Protein AF-A0AAD2FHM4-F1 (afdb_monomer_lite)

Organism: NCBI:txid2856

Sequence (152 aa):
MTIQKNELQRLGRIRFALFLKILLKLIDSDRLVQDQAKLIVSACIRQHRNGSNKYKNIMDAIELNLRGLVQENTWRSARHYAKVFERKHRNRIQHHAADDCGDQDLLEIEILQPFETNRSNDFEDCYYNDASQIHIPPEPETIGSSPATPNL

Structure (mmCIF, N/CA/C/O backbone):
data_AF-A0AAD2FHM4-F1
#
_entry.id   AF-A0AAD2FHM4-F1
#
loop_
_atom_site.group_PDB
_atom_site.id
_atom_site.type_symbol
_atom_site.label_atom_id
_atom_site.label_alt_id
_atom_site.label_comp_id
_atom_site.label_asym_id
_atom_site.label_entity_id
_atom_site.label_seq_id
_atom_site.pdbx_PDB_ins_code
_atom_site.Cartn_x
_atom_site.Cartn_y
_atom_site.Cartn_z
_atom_site.occupancy
_atom_site.B_iso_or_equiv
_atom_site.auth_seq_id
_atom_site.auth_comp_id
_atom_site.auth_asym_id
_atom_site.auth_atom_id
_atom_site.pdbx_PDB_model_num
ATOM 1 N N . MET A 1 1 ? 17.384 24.067 9.381 1.00 60.72 1 MET A N 1
ATOM 2 C CA . MET A 1 1 ? 17.309 22.601 9.136 1.00 60.72 1 MET A CA 1
ATOM 3 C C . MET A 1 1 ? 15.866 22.058 9.036 1.00 60.72 1 MET A C 1
ATOM 5 O O . MET A 1 1 ? 15.627 20.886 9.298 1.00 60.72 1 MET A O 1
ATOM 9 N N . THR A 1 2 ? 14.874 22.860 8.636 1.00 71.12 2 THR A N 1
ATOM 10 C CA . THR A 1 2 ? 13.459 22.432 8.516 1.00 71.12 2 THR A CA 1
ATOM 11 C C . THR A 1 2 ? 13.101 21.898 7.127 1.00 71.12 2 THR A C 1
ATOM 13 O O . THR A 1 2 ? 12.253 21.018 7.019 1.00 71.12 2 THR A O 1
ATOM 16 N N . ILE A 1 3 ? 13.794 22.361 6.083 1.00 73.75 3 ILE A N 1
ATOM 17 C CA . ILE A 1 3 ? 13.517 22.015 4.679 1.00 73.75 3 ILE A CA 1
ATOM 18 C C . ILE A 1 3 ? 13.681 20.505 4.423 1.00 73.75 3 ILE A C 1
ATOM 20 O O . ILE A 1 3 ? 12.755 19.865 3.932 1.00 73.75 3 ILE A O 1
ATOM 24 N N . GLN A 1 4 ? 14.774 19.895 4.896 1.00 78.25 4 GLN A N 1
ATOM 25 C CA . GLN A 1 4 ? 15.032 18.459 4.695 1.00 78.25 4 GLN A CA 1
ATOM 26 C C . GLN A 1 4 ? 13.988 17.538 5.352 1.00 78.25 4 GLN A C 1
ATOM 28 O O . GLN A 1 4 ? 13.700 16.454 4.843 1.00 78.25 4 GLN A O 1
ATOM 33 N N . LYS A 1 5 ? 13.382 17.951 6.478 1.00 81.81 5 LYS A N 1
ATOM 34 C CA . LYS A 1 5 ? 12.359 17.137 7.160 1.00 81.81 5 LYS A CA 1
ATOM 35 C C . LYS A 1 5 ? 11.083 17.020 6.325 1.00 81.81 5 LYS A C 1
ATOM 37 O O . LYS A 1 5 ? 10.471 15.953 6.307 1.00 81.81 5 LYS A O 1
ATOM 42 N N . ASN A 1 6 ? 10.702 18.084 5.622 1.00 84.00 6 ASN A N 1
ATOM 43 C CA . ASN A 1 6 ? 9.490 18.104 4.804 1.00 84.00 6 ASN A CA 1
ATOM 44 C C . ASN A 1 6 ? 9.640 17.235 3.548 1.00 84.00 6 ASN A C 1
ATOM 46 O O . ASN A 1 6 ? 8.714 16.509 3.189 1.00 84.00 6 ASN A O 1
ATOM 50 N N . GLU A 1 7 ? 10.818 17.245 2.922 1.00 85.56 7 GLU A N 1
ATOM 51 C CA . GLU A 1 7 ? 11.105 16.419 1.743 1.00 85.56 7 GLU A CA 1
ATOM 52 C C . GLU A 1 7 ? 11.086 14.926 2.073 1.00 85.56 7 GLU A C 1
ATOM 54 O O . GLU A 1 7 ? 10.436 14.146 1.377 1.00 85.56 7 GLU A O 1
ATOM 59 N N . LEU A 1 8 ? 11.711 14.529 3.186 1.00 86.88 8 LEU A N 1
ATOM 60 C CA . LEU A 1 8 ? 11.685 13.143 3.659 1.00 86.88 8 LEU A CA 1
ATOM 61 C C . LEU A 1 8 ? 10.257 12.664 3.942 1.00 86.88 8 LEU A C 1
ATOM 63 O O . LEU A 1 8 ? 9.895 11.546 3.572 1.00 86.88 8 LEU A O 1
ATOM 67 N N . GLN A 1 9 ? 9.422 13.513 4.549 1.00 86.94 9 GLN A N 1
ATOM 68 C CA . GLN A 1 9 ? 8.012 13.191 4.770 1.00 86.94 9 GLN A CA 1
ATOM 69 C C . GLN A 1 9 ? 7.239 13.054 3.457 1.00 86.94 9 GLN A C 1
ATOM 71 O O . GLN A 1 9 ? 6.457 12.114 3.311 1.00 86.94 9 GLN A O 1
ATOM 76 N N . ARG A 1 10 ? 7.454 13.960 2.496 1.00 87.06 10 ARG A N 1
ATOM 77 C CA . ARG A 1 10 ? 6.815 13.898 1.175 1.00 87.06 10 ARG A CA 1
ATOM 78 C C . ARG A 1 10 ? 7.195 12.609 0.445 1.00 87.06 10 ARG A C 1
ATOM 80 O O . ARG A 1 10 ? 6.307 11.903 -0.024 1.00 87.06 10 ARG A O 1
ATOM 87 N N . LEU A 1 11 ? 8.482 12.262 0.420 1.00 88.69 11 LEU A N 1
ATOM 88 C CA . LEU A 1 11 ? 8.975 11.014 -0.168 1.00 88.69 11 LEU A CA 1
ATOM 89 C C . LEU A 1 11 ? 8.376 9.786 0.524 1.00 88.69 11 LEU A C 1
ATOM 91 O O . LEU A 1 11 ? 7.955 8.854 -0.156 1.00 88.69 11 LEU A O 1
ATOM 95 N N . GLY A 1 12 ? 8.278 9.796 1.856 1.00 90.38 12 GLY A N 1
ATOM 96 C CA . GLY A 1 12 ? 7.630 8.725 2.615 1.00 90.38 12 GLY A CA 1
ATOM 97 C C . GLY A 1 12 ? 6.175 8.502 2.194 1.00 90.38 12 GLY A C 1
ATOM 98 O O . GLY A 1 12 ? 5.783 7.367 1.936 1.00 90.38 12 GLY A O 1
ATOM 99 N N . ARG A 1 13 ? 5.399 9.582 2.035 1.00 90.69 13 ARG A N 1
ATOM 100 C CA . ARG A 1 13 ? 3.999 9.507 1.577 1.00 90.69 13 ARG A CA 1
ATOM 101 C C . ARG A 1 13 ? 3.883 8.956 0.156 1.00 90.69 13 ARG A C 1
ATOM 103 O O . ARG A 1 13 ? 3.022 8.119 -0.088 1.00 90.69 13 ARG A O 1
ATOM 110 N N . ILE A 1 14 ? 4.758 9.386 -0.758 1.00 89.94 14 ILE A N 1
ATOM 111 C CA . ILE A 1 14 ? 4.774 8.897 -2.148 1.00 89.94 14 ILE A CA 1
ATOM 112 C C . ILE A 1 14 ? 5.061 7.392 -2.183 1.00 89.94 14 ILE A C 1
ATOM 114 O O . ILE A 1 14 ? 4.323 6.638 -2.814 1.00 89.94 14 ILE A O 1
ATOM 118 N N . ARG A 1 15 ? 6.093 6.938 -1.460 1.00 91.94 15 ARG A N 1
ATOM 119 C CA . ARG A 1 15 ? 6.446 5.511 -1.367 1.00 91.94 15 ARG A CA 1
ATOM 120 C C . ARG A 1 15 ? 5.315 4.679 -0.779 1.00 91.94 15 ARG A C 1
ATOM 122 O O . ARG A 1 15 ? 4.999 3.607 -1.287 1.00 91.94 15 ARG A O 1
ATOM 129 N N . PHE A 1 16 ? 4.674 5.192 0.266 1.00 94.69 16 PHE A N 1
ATOM 130 C CA . PHE A 1 16 ? 3.553 4.513 0.896 1.00 94.69 16 PHE A CA 1
ATOM 131 C C . PHE A 1 16 ? 2.341 4.394 -0.033 1.00 94.69 16 PHE A C 1
ATOM 133 O O . PHE A 1 16 ? 1.723 3.336 -0.122 1.00 94.69 16 PHE A O 1
ATOM 140 N N . ALA A 1 17 ? 2.018 5.453 -0.772 1.00 92.38 17 ALA A N 1
ATOM 141 C CA . ALA A 1 17 ? 0.910 5.427 -1.715 1.00 92.38 17 ALA A CA 1
ATOM 142 C C . ALA A 1 17 ? 1.182 4.490 -2.909 1.00 92.38 17 ALA A C 1
ATOM 144 O O . ALA A 1 17 ? 0.287 3.756 -3.328 1.00 92.38 17 ALA A O 1
ATOM 145 N N . LEU A 1 18 ? 2.430 4.425 -3.390 1.00 93.06 18 LEU A N 1
ATOM 146 C CA . LEU A 1 18 ? 2.861 3.417 -4.363 1.00 93.06 18 LEU A CA 1
ATOM 147 C C . LEU A 1 18 ? 2.676 1.991 -3.819 1.00 93.06 18 LEU A C 1
ATOM 149 O O . LEU A 1 18 ? 2.120 1.137 -4.509 1.00 93.06 18 LEU A O 1
ATOM 153 N N . PHE A 1 19 ? 3.097 1.743 -2.577 1.00 96.31 19 PHE A N 1
ATOM 154 C CA . PHE A 1 19 ? 2.883 0.460 -1.907 1.00 96.31 19 PHE A CA 1
ATOM 155 C C . PHE A 1 19 ? 1.394 0.087 -1.844 1.00 96.31 19 PHE A C 1
ATOM 157 O O . PHE A 1 19 ? 1.040 -1.032 -2.211 1.00 96.31 19 PHE A O 1
ATOM 164 N N . LEU A 1 20 ? 0.515 1.019 -1.455 1.00 96.44 20 LEU A N 1
ATOM 165 C CA . LEU A 1 20 ? -0.931 0.781 -1.431 1.00 96.44 20 LEU A CA 1
ATOM 166 C C . LEU A 1 20 ? -1.489 0.451 -2.818 1.00 96.44 20 LEU A C 1
ATOM 168 O O . LEU A 1 20 ? -2.276 -0.484 -2.942 1.00 96.44 20 LEU A O 1
ATOM 172 N N . LYS A 1 21 ? -1.066 1.170 -3.865 1.00 95.00 21 LYS A N 1
ATOM 173 C CA . LYS A 1 21 ? -1.498 0.905 -5.246 1.00 95.00 21 LYS A CA 1
ATOM 174 C C . LYS A 1 21 ? -1.136 -0.519 -5.680 1.00 95.00 21 LYS A C 1
ATOM 176 O O . LYS A 1 21 ? -1.978 -1.230 -6.218 1.00 95.00 21 LYS A O 1
ATOM 181 N N . ILE A 1 22 ? 0.093 -0.949 -5.393 1.00 95.69 22 ILE A N 1
ATOM 182 C CA . ILE A 1 22 ? 0.567 -2.307 -5.689 1.00 95.69 22 ILE A CA 1
ATOM 183 C C . ILE A 1 22 ? -0.211 -3.348 -4.879 1.00 95.69 22 ILE A C 1
ATOM 185 O O . ILE A 1 22 ? -0.635 -4.359 -5.433 1.00 95.69 22 ILE A O 1
ATOM 189 N N . LEU A 1 23 ? -0.422 -3.107 -3.582 1.00 96.88 23 LEU A N 1
ATOM 190 C CA . LEU A 1 23 ? -1.165 -4.021 -2.717 1.00 96.88 23 LEU A CA 1
ATOM 191 C C . LEU A 1 23 ? -2.600 -4.225 -3.217 1.00 96.88 23 LEU A C 1
ATOM 193 O O . LEU A 1 23 ? -3.045 -5.362 -3.328 1.00 96.88 23 LEU A O 1
ATOM 197 N N . LEU A 1 24 ? -3.299 -3.139 -3.560 1.00 95.75 24 LEU A N 1
ATOM 198 C CA . LEU A 1 24 ? -4.666 -3.190 -4.088 1.00 95.75 24 LEU A CA 1
ATOM 199 C C . LEU A 1 24 ? -4.746 -3.896 -5.446 1.00 95.75 24 LEU A C 1
ATOM 201 O O . LEU A 1 24 ? -5.756 -4.535 -5.736 1.00 95.75 24 LEU A O 1
ATOM 205 N N . LYS A 1 25 ? -3.684 -3.807 -6.257 1.00 95.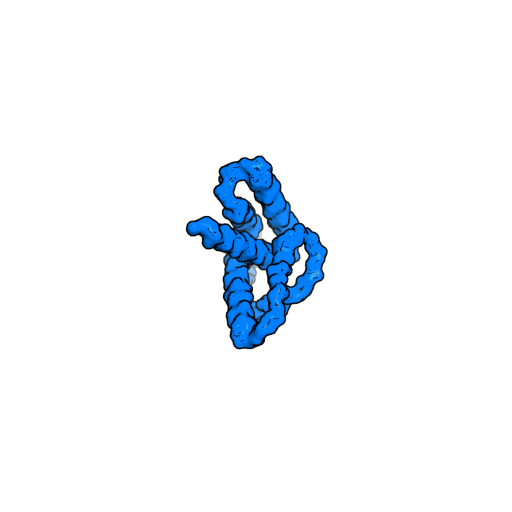25 25 LYS A N 1
ATOM 206 C CA . LYS A 1 25 ? -3.580 -4.541 -7.522 1.00 95.25 25 LYS A CA 1
ATOM 207 C C . LYS A 1 25 ? -3.340 -6.038 -7.309 1.00 95.25 25 LYS A C 1
ATOM 209 O O . LYS A 1 25 ? -3.861 -6.849 -8.060 1.00 95.25 25 LYS A O 1
ATOM 214 N N . LEU A 1 26 ? -2.588 -6.410 -6.275 1.00 95.12 26 LEU A N 1
ATOM 215 C CA . LEU A 1 26 ? -2.334 -7.810 -5.922 1.00 95.12 26 LEU A CA 1
ATOM 216 C C . LEU A 1 26 ? -3.576 -8.546 -5.405 1.00 95.12 26 LEU A C 1
ATOM 218 O O . LEU A 1 26 ? -3.691 -9.751 -5.598 1.00 95.12 26 LEU A O 1
ATOM 222 N N . ILE A 1 27 ? -4.493 -7.831 -4.754 1.00 96.31 27 ILE A N 1
ATOM 223 C CA . ILE A 1 27 ? -5.769 -8.378 -4.263 1.00 96.31 27 ILE A CA 1
ATOM 224 C C . ILE A 1 27 ? -6.933 -8.143 -5.239 1.00 96.31 27 ILE A C 1
ATOM 226 O O . ILE A 1 27 ? -8.083 -8.338 -4.870 1.00 96.31 27 ILE A O 1
ATOM 230 N N . ASP A 1 28 ? -6.658 -7.717 -6.475 1.00 94.88 28 ASP A N 1
ATOM 231 C CA . ASP A 1 28 ? -7.677 -7.392 -7.491 1.00 94.88 28 ASP A CA 1
ATOM 232 C C . ASP A 1 28 ? -8.518 -8.615 -7.908 1.00 94.88 28 ASP A C 1
ATOM 234 O O . ASP A 1 28 ? -9.627 -8.475 -8.420 1.00 94.88 28 ASP A O 1
ATOM 238 N N . SER A 1 29 ? -8.014 -9.825 -7.647 1.00 94.56 29 SER A N 1
ATOM 239 C CA . SER A 1 29 ? -8.747 -11.078 -7.846 1.00 94.56 29 SER A CA 1
ATOM 240 C C . SER A 1 29 ? -9.899 -11.273 -6.854 1.00 94.56 29 SER A C 1
ATOM 242 O O . SER A 1 29 ? -10.892 -11.906 -7.206 1.00 94.56 29 SER A O 1
ATOM 244 N N . ASP A 1 30 ? -9.802 -10.714 -5.644 1.00 95.31 30 ASP A N 1
ATOM 245 C CA . ASP A 1 30 ? -10.833 -10.795 -4.610 1.00 95.31 30 ASP A CA 1
ATOM 246 C C . ASP A 1 30 ? -11.452 -9.413 -4.375 1.00 95.31 30 ASP A C 1
ATOM 248 O O . ASP A 1 30 ? -10.960 -8.585 -3.601 1.00 95.31 30 ASP A O 1
ATOM 252 N N . ARG A 1 31 ? -12.573 -9.166 -5.061 1.00 94.62 31 ARG A N 1
ATOM 253 C CA . ARG A 1 31 ? -13.284 -7.882 -4.997 1.00 94.62 31 ARG A CA 1
ATOM 254 C C . ARG A 1 31 ? -13.730 -7.523 -3.582 1.00 94.62 31 ARG A C 1
ATOM 256 O O . ARG A 1 31 ? -13.678 -6.350 -3.226 1.00 94.62 31 ARG A O 1
ATOM 263 N N . LEU A 1 32 ? -14.134 -8.506 -2.773 1.00 96.88 32 LEU A N 1
ATOM 264 C CA . LEU A 1 32 ? -14.597 -8.252 -1.408 1.00 96.88 32 LEU A CA 1
ATOM 265 C C . LEU A 1 32 ? -13.443 -7.755 -0.536 1.00 96.88 32 LEU A C 1
ATOM 267 O O . LEU A 1 32 ? -13.578 -6.741 0.152 1.00 96.88 32 LEU A O 1
ATOM 271 N N . VAL A 1 33 ? -12.287 -8.417 -0.620 1.00 96.56 33 VAL A N 1
ATOM 272 C CA . VAL A 1 33 ? -11.078 -8.000 0.103 1.00 96.56 33 VAL A CA 1
ATOM 273 C C . VAL A 1 33 ? -10.593 -6.638 -0.397 1.00 96.56 33 VAL A C 1
ATOM 275 O O . VAL A 1 33 ? -10.215 -5.786 0.410 1.00 96.56 33 VAL A O 1
ATOM 278 N N . GLN A 1 34 ? -10.650 -6.384 -1.707 1.00 96.38 34 GLN A N 1
ATOM 279 C CA . GLN A 1 34 ? -10.274 -5.093 -2.282 1.00 96.38 34 GLN A CA 1
ATOM 280 C C . GLN A 1 34 ? -11.170 -3.949 -1.782 1.00 96.38 34 GLN A C 1
ATOM 282 O O . GLN A 1 34 ? -10.662 -2.898 -1.379 1.00 96.38 34 GLN A O 1
ATOM 287 N N . ASP A 1 35 ? -12.489 -4.135 -1.774 1.00 96.38 35 ASP A N 1
ATOM 288 C CA . ASP A 1 35 ? -13.432 -3.116 -1.312 1.00 96.38 35 ASP A CA 1
ATOM 289 C C . ASP A 1 35 ? -13.315 -2.879 0.196 1.00 96.38 35 ASP A C 1
ATOM 291 O O . ASP A 1 35 ? -13.303 -1.728 0.646 1.00 96.38 35 ASP A O 1
ATOM 295 N N . GLN A 1 36 ? -13.106 -3.939 0.981 1.00 97.81 36 GLN A N 1
ATOM 296 C CA . GLN A 1 36 ? -12.836 -3.812 2.410 1.00 97.81 36 GLN A CA 1
ATOM 297 C C . GLN A 1 36 ? -11.517 -3.070 2.679 1.00 97.81 36 GLN A C 1
ATOM 299 O O . GLN A 1 36 ? -11.462 -2.210 3.562 1.00 97.81 36 GLN A O 1
ATOM 304 N N . ALA A 1 37 ? -10.469 -3.325 1.891 1.00 97.44 37 ALA A N 1
ATOM 305 C CA . ALA A 1 37 ? -9.201 -2.608 1.993 1.00 97.44 37 ALA A CA 1
ATOM 306 C C . ALA A 1 37 ? -9.371 -1.107 1.695 1.00 97.44 37 ALA A C 1
ATOM 308 O O . ALA A 1 37 ? -8.890 -0.267 2.461 1.00 97.44 37 ALA A O 1
ATOM 309 N N . LYS A 1 38 ? -10.109 -0.748 0.633 1.00 95.69 38 LYS A N 1
ATOM 310 C CA . LYS A 1 38 ? -10.445 0.655 0.315 1.00 95.69 38 LYS A CA 1
ATOM 311 C C . LYS A 1 38 ? -11.229 1.315 1.451 1.00 95.69 38 LYS A C 1
ATOM 313 O O . LYS A 1 38 ? -10.932 2.453 1.828 1.00 95.69 38 LYS A O 1
ATOM 318 N N . LEU A 1 39 ? -12.192 0.598 2.035 1.00 96.56 39 LEU A N 1
ATOM 319 C CA . LEU A 1 39 ? -12.983 1.087 3.161 1.00 96.56 39 LEU A CA 1
ATOM 320 C C . LEU A 1 39 ? -12.092 1.380 4.374 1.00 96.56 39 LEU A C 1
ATOM 322 O O . LEU A 1 39 ? -12.179 2.479 4.924 1.00 96.56 39 LEU A O 1
ATOM 326 N N . ILE A 1 40 ? -11.178 0.472 4.733 1.00 96.38 40 ILE A N 1
ATOM 327 C CA . ILE A 1 40 ? -10.191 0.677 5.807 1.00 96.38 40 ILE A CA 1
ATOM 328 C C . ILE A 1 40 ? -9.351 1.933 5.551 1.00 96.38 40 ILE A C 1
ATOM 330 O O . ILE A 1 40 ? -9.255 2.796 6.426 1.00 96.38 40 ILE A O 1
ATOM 334 N N . VAL A 1 41 ? -8.786 2.078 4.348 1.00 95.31 41 VAL A N 1
ATOM 335 C CA . VAL A 1 41 ? -7.970 3.248 3.982 1.00 95.31 41 VAL A CA 1
ATOM 336 C C . VAL A 1 41 ? -8.775 4.539 4.146 1.00 95.31 41 VAL A C 1
ATOM 338 O O . VAL A 1 41 ? -8.316 5.482 4.797 1.00 95.31 41 VAL A O 1
ATOM 341 N N . SER A 1 42 ? -10.004 4.575 3.622 1.00 94.75 42 SER A N 1
ATOM 342 C CA . SER A 1 42 ? -10.878 5.748 3.728 1.00 94.75 42 SER A CA 1
ATOM 343 C C . SER A 1 42 ? -11.244 6.077 5.182 1.00 94.75 42 SER A C 1
ATOM 345 O O . SER A 1 42 ? -11.244 7.249 5.571 1.00 94.75 42 SER A O 1
ATOM 347 N N . ALA A 1 43 ? -11.482 5.061 6.016 1.00 94.38 43 ALA A N 1
ATOM 348 C CA . ALA A 1 43 ? -11.792 5.224 7.430 1.00 94.38 43 ALA A CA 1
ATOM 349 C C . ALA A 1 43 ? -10.597 5.795 8.205 1.00 94.38 43 ALA A C 1
ATOM 351 O O . ALA A 1 43 ? -10.771 6.757 8.956 1.00 94.38 43 ALA A O 1
ATOM 352 N N . CYS A 1 44 ? -9.384 5.280 7.977 1.00 93.75 44 CYS A N 1
ATOM 353 C CA . CYS A 1 44 ? -8.160 5.817 8.575 1.00 93.75 44 CYS A CA 1
ATOM 354 C C . CYS A 1 44 ? -7.924 7.282 8.170 1.00 93.75 44 CYS A C 1
ATOM 356 O O . CYS A 1 44 ? -7.620 8.112 9.027 1.00 93.75 44 CYS A O 1
ATOM 358 N N . ILE A 1 45 ? -8.127 7.628 6.890 1.00 91.69 45 ILE A N 1
ATOM 359 C CA . ILE A 1 45 ? -8.018 9.013 6.401 1.00 91.69 45 ILE A CA 1
ATOM 360 C C . ILE A 1 45 ? -9.034 9.923 7.092 1.00 91.69 45 ILE A C 1
ATOM 362 O O . ILE A 1 45 ? -8.664 10.994 7.578 1.00 91.69 45 ILE A O 1
ATOM 366 N N . ARG A 1 46 ? -10.303 9.509 7.173 1.00 92.19 46 ARG A N 1
ATOM 367 C CA . ARG A 1 46 ? -11.356 10.286 7.845 1.00 92.19 46 ARG A CA 1
ATOM 368 C C . ARG A 1 46 ? -11.062 10.481 9.332 1.00 92.19 46 ARG A C 1
ATOM 370 O O . ARG A 1 46 ? -11.169 11.599 9.823 1.00 92.19 46 ARG A O 1
ATOM 377 N N . GLN A 1 47 ? -10.647 9.432 10.041 1.00 91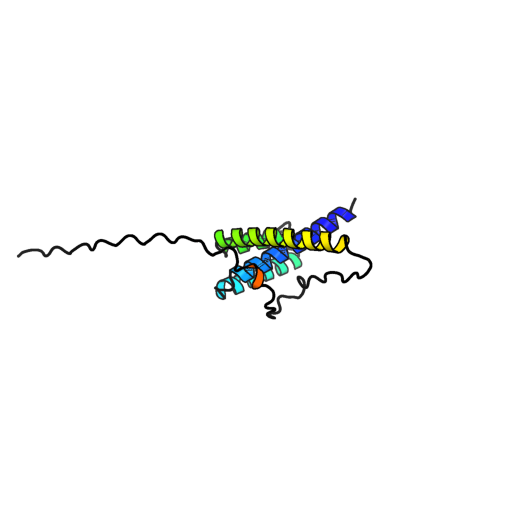.44 47 GLN A N 1
ATOM 378 C CA . GLN A 1 47 ? -10.307 9.523 11.466 1.00 91.44 47 GLN A CA 1
ATOM 379 C C . GLN A 1 47 ? -9.122 10.459 11.722 1.00 91.44 47 GLN A C 1
ATOM 381 O O . GLN A 1 47 ? -9.177 11.276 12.640 1.00 91.44 47 GLN A O 1
ATOM 386 N N . HIS A 1 48 ? -8.079 10.381 10.892 1.00 90.44 48 HIS A N 1
ATOM 387 C CA . HIS A 1 48 ? -6.923 11.269 10.999 1.00 90.44 48 HIS A CA 1
ATOM 388 C C . HIS A 1 48 ? -7.299 12.731 10.705 1.00 90.44 48 HIS A C 1
ATOM 390 O O . HIS A 1 48 ? -6.854 13.635 11.407 1.00 90.44 48 HIS A O 1
ATOM 396 N N . ARG A 1 49 ? -8.162 12.980 9.706 1.00 89.69 49 ARG A N 1
ATOM 397 C CA . ARG A 1 49 ? -8.684 14.328 9.401 1.00 89.69 49 ARG A CA 1
ATOM 398 C C . ARG A 1 49 ? -9.505 14.921 10.546 1.00 89.69 49 ARG A C 1
ATOM 400 O O . ARG A 1 49 ? -9.436 16.122 10.767 1.00 89.69 49 ARG A O 1
ATOM 407 N N . ASN A 1 50 ? -10.214 14.088 11.301 1.00 92.94 50 ASN A N 1
ATOM 408 C CA . ASN A 1 50 ? -11.000 14.515 12.461 1.00 92.94 50 ASN A CA 1
ATOM 409 C C . ASN A 1 50 ? -10.148 14.758 13.725 1.00 92.94 50 ASN A C 1
ATOM 411 O O . ASN A 1 50 ? -10.705 14.926 14.807 1.00 92.94 50 ASN A O 1
ATOM 415 N N . GLY A 1 51 ? -8.813 14.746 13.621 1.00 89.31 51 GLY A N 1
ATOM 416 C CA . GLY A 1 51 ? -7.916 15.012 14.749 1.00 89.31 51 GLY A CA 1
ATOM 417 C C . GLY A 1 51 ? -7.807 13.861 15.751 1.00 89.31 51 GLY A C 1
ATOM 418 O O . GLY A 1 51 ? -7.442 14.082 16.905 1.00 89.31 51 GLY A O 1
ATOM 419 N N . SER A 1 52 ? -8.130 12.625 15.352 1.00 83.50 52 SER A N 1
ATOM 420 C CA . SER A 1 52 ? -7.942 11.472 16.235 1.00 83.50 52 SER A CA 1
ATOM 421 C C . SER A 1 52 ? -6.451 11.208 16.474 1.00 83.50 52 SER A C 1
ATOM 423 O O . SER A 1 52 ? -5.739 10.771 15.574 1.00 83.50 52 SER A O 1
ATOM 425 N N . ASN A 1 53 ? -5.992 11.394 17.714 1.00 76.06 53 ASN A N 1
ATOM 426 C CA . ASN A 1 53 ? -4.606 11.140 18.132 1.00 76.06 53 ASN A CA 1
ATOM 427 C C . ASN A 1 53 ? -4.292 9.656 18.411 1.00 76.06 53 ASN A C 1
ATOM 429 O O . ASN A 1 53 ? -3.274 9.352 19.031 1.00 76.06 53 ASN A O 1
ATOM 433 N N . LYS A 1 54 ? -5.138 8.709 17.975 1.00 85.06 54 LYS A N 1
ATOM 434 C CA . LYS A 1 54 ? -4.877 7.273 18.197 1.00 85.06 54 LYS A CA 1
ATOM 435 C C . LYS A 1 54 ? -3.582 6.795 17.543 1.00 85.06 54 LYS A C 1
ATOM 437 O O . LYS A 1 54 ? -2.941 5.888 18.062 1.00 85.06 54 LYS A O 1
ATOM 442 N N . TYR A 1 55 ? -3.197 7.403 16.424 1.00 81.00 55 TYR A N 1
ATOM 443 C CA . TYR A 1 55 ? -1.991 7.047 15.691 1.00 81.00 55 TYR A CA 1
ATOM 444 C C . TYR A 1 55 ? -1.135 8.288 15.476 1.00 81.00 55 TYR A C 1
ATOM 446 O O . TYR A 1 55 ? -1.633 9.332 15.066 1.00 81.00 55 TYR A O 1
ATOM 454 N N . LYS A 1 56 ? 0.175 8.155 15.709 1.00 85.62 56 LYS A N 1
ATOM 455 C CA . LYS A 1 56 ? 1.150 9.225 15.452 1.00 85.62 56 LYS A CA 1
ATOM 456 C C . LYS A 1 56 ? 1.251 9.563 13.960 1.00 85.62 56 LYS A C 1
ATOM 458 O O . LYS A 1 56 ? 1.620 10.677 13.600 1.00 85.62 56 LYS A O 1
ATOM 463 N N . ASN A 1 57 ? 0.959 8.586 13.104 1.00 90.12 57 ASN A N 1
ATOM 464 C CA . ASN A 1 57 ? 1.063 8.679 11.658 1.00 90.12 57 ASN A CA 1
ATOM 465 C C . ASN A 1 57 ? -0.061 7.865 11.004 1.00 90.12 57 ASN A C 1
ATOM 467 O O . ASN A 1 57 ? -0.297 6.711 11.360 1.00 90.12 57 ASN A O 1
ATOM 471 N N . ILE A 1 58 ? -0.734 8.467 10.024 1.00 93.38 58 ILE A N 1
ATOM 472 C CA . ILE A 1 58 ? -1.782 7.820 9.231 1.00 93.38 58 ILE A CA 1
ATOM 473 C C . ILE A 1 58 ? -1.294 6.553 8.513 1.00 93.38 58 ILE A C 1
ATOM 475 O O . ILE A 1 58 ? -2.055 5.599 8.379 1.00 93.38 58 ILE A O 1
ATOM 479 N N . MET A 1 59 ? -0.033 6.528 8.072 1.00 95.00 59 MET A N 1
ATOM 480 C CA . MET A 1 59 ? 0.534 5.385 7.350 1.00 95.00 59 MET A CA 1
ATOM 481 C C . MET A 1 59 ? 0.573 4.146 8.247 1.00 95.00 59 MET A C 1
ATOM 483 O O . MET A 1 59 ? 0.096 3.091 7.844 1.00 95.00 59 MET A O 1
ATOM 487 N N . ASP A 1 60 ? 1.017 4.305 9.496 1.00 93.81 60 ASP A N 1
ATOM 488 C CA . ASP A 1 60 ? 1.080 3.218 10.480 1.00 93.81 60 ASP A CA 1
ATOM 489 C C . ASP A 1 60 ? -0.322 2.679 10.806 1.00 93.81 60 ASP A C 1
ATOM 491 O O . ASP A 1 60 ? -0.517 1.471 10.942 1.00 93.81 60 ASP A O 1
ATOM 495 N N . ALA A 1 61 ? -1.318 3.570 10.885 1.00 94.25 61 ALA A N 1
ATOM 496 C CA . ALA A 1 61 ? -2.713 3.190 11.095 1.00 94.25 61 ALA A CA 1
ATOM 497 C C . ALA A 1 61 ? -3.232 2.314 9.948 1.00 94.25 61 ALA A C 1
ATOM 499 O O . ALA A 1 61 ? -3.838 1.269 10.184 1.00 94.25 61 ALA A O 1
ATOM 500 N N . ILE A 1 62 ? -2.978 2.733 8.707 1.00 95.88 62 ILE A N 1
ATOM 501 C CA . ILE A 1 62 ? -3.385 1.989 7.516 1.00 95.88 62 ILE A CA 1
ATOM 502 C C . ILE A 1 62 ? -2.653 0.644 7.461 1.00 95.88 62 ILE A C 1
ATOM 504 O O . ILE A 1 62 ? -3.301 -0.372 7.221 1.00 95.88 62 ILE A O 1
ATOM 508 N N . GLU A 1 63 ? -1.341 0.607 7.726 1.00 95.69 63 GLU A N 1
ATOM 509 C CA . GLU A 1 63 ? -0.578 -0.646 7.717 1.00 95.69 63 GLU A CA 1
ATOM 510 C C . GLU A 1 63 ? -1.117 -1.659 8.721 1.00 95.69 63 GLU A C 1
ATOM 512 O O . GLU A 1 63 ? -1.345 -2.813 8.363 1.00 95.69 63 GLU A O 1
ATOM 517 N N . LEU A 1 64 ? -1.354 -1.225 9.961 1.00 95.12 64 LEU A N 1
ATOM 518 C CA . LEU A 1 64 ? -1.834 -2.102 11.022 1.00 95.12 64 LEU A CA 1
ATOM 519 C C . LEU A 1 64 ? -3.184 -2.737 10.668 1.00 95.12 64 LEU A C 1
ATOM 521 O O . LEU A 1 64 ? -3.363 -3.939 10.847 1.00 95.12 64 LEU A O 1
ATOM 525 N N . ASN A 1 65 ? -4.121 -1.938 10.148 1.00 95.75 65 ASN A N 1
ATOM 526 C CA . ASN A 1 65 ? -5.461 -2.421 9.819 1.00 95.75 65 ASN A CA 1
ATOM 527 C C . ASN A 1 65 ? -5.469 -3.280 8.546 1.00 95.75 65 ASN A C 1
ATOM 529 O O . ASN A 1 65 ? -6.136 -4.311 8.511 1.00 95.75 65 ASN A O 1
ATOM 533 N N . LEU A 1 66 ? -4.710 -2.902 7.512 1.00 96.44 66 LEU A N 1
ATOM 534 C CA . LEU A 1 66 ? -4.653 -3.681 6.273 1.00 96.44 66 LEU A CA 1
ATOM 535 C C . LEU A 1 66 ? -3.936 -5.015 6.452 1.00 96.44 66 LEU A C 1
ATOM 537 O O . LEU A 1 66 ? -4.356 -6.000 5.853 1.00 96.44 66 LEU A O 1
ATOM 541 N N . ARG A 1 67 ? -2.893 -5.084 7.285 1.00 95.88 67 ARG A N 1
ATOM 542 C CA . ARG A 1 67 ? -2.148 -6.329 7.511 1.00 95.88 67 ARG A CA 1
ATOM 543 C C . ARG A 1 67 ? -2.994 -7.428 8.157 1.00 95.88 67 ARG A C 1
ATOM 545 O O . ARG A 1 67 ? -2.701 -8.597 7.956 1.00 95.88 67 ARG A O 1
ATOM 552 N N . GLY A 1 68 ? -4.034 -7.065 8.912 1.00 94.62 68 GLY A N 1
ATOM 553 C CA . GLY A 1 68 ? -5.003 -8.032 9.438 1.00 94.62 68 GLY A CA 1
ATOM 554 C C . GLY A 1 68 ? -6.001 -8.537 8.391 1.00 94.62 68 GLY A C 1
ATOM 555 O O . GLY A 1 68 ? -6.584 -9.600 8.577 1.00 94.62 68 GLY A O 1
ATOM 556 N N . LEU A 1 69 ? -6.199 -7.787 7.304 1.00 97.00 69 LEU A N 1
ATOM 557 C CA . LEU A 1 69 ? -7.127 -8.128 6.229 1.00 97.00 69 LEU A CA 1
ATOM 558 C C . LEU A 1 69 ? -6.460 -8.965 5.132 1.00 97.00 69 LEU A C 1
ATOM 560 O O . LEU A 1 69 ? -7.055 -9.912 4.626 1.00 97.00 69 LEU A O 1
ATOM 564 N N . VAL A 1 70 ? -5.239 -8.602 4.735 1.00 96.38 70 VAL A N 1
ATOM 565 C CA . VAL A 1 70 ? -4.524 -9.300 3.662 1.00 96.38 70 VAL A CA 1
ATOM 566 C C . VAL A 1 70 ? -3.617 -10.392 4.215 1.00 96.38 70 VAL A C 1
ATOM 568 O O . VAL A 1 70 ? -3.048 -10.269 5.297 1.00 96.38 70 VAL A O 1
ATOM 571 N N . GLN A 1 71 ? -3.416 -11.453 3.437 1.00 94.56 71 GLN A N 1
ATOM 572 C CA . GLN A 1 71 ? -2.461 -12.496 3.798 1.00 94.56 71 GLN A CA 1
ATOM 573 C C . GLN A 1 71 ? -1.029 -11.934 3.859 1.00 94.56 71 GLN A C 1
ATOM 575 O O . GLN A 1 71 ? -0.625 -11.108 3.034 1.00 94.56 71 GLN A O 1
ATOM 580 N N . GLU A 1 72 ? -0.226 -12.431 4.805 1.00 95.75 72 GLU A N 1
ATOM 581 C CA . GLU A 1 72 ? 1.164 -11.990 5.011 1.00 95.75 72 GLU A CA 1
ATOM 582 C C . GLU A 1 72 ? 2.028 -12.170 3.747 1.00 95.75 72 GLU A C 1
ATOM 584 O O . GLU A 1 72 ? 2.900 -11.344 3.472 1.00 95.75 72 GLU A O 1
ATOM 589 N N . ASN A 1 73 ? 1.760 -13.199 2.937 1.00 96.44 73 ASN A N 1
ATOM 590 C CA . ASN A 1 73 ? 2.456 -13.418 1.666 1.00 96.44 73 ASN A CA 1
ATOM 591 C C . ASN A 1 73 ? 2.186 -12.280 0.674 1.00 96.44 73 ASN A C 1
ATOM 593 O O . ASN A 1 73 ? 3.128 -11.686 0.152 1.00 96.44 73 ASN A O 1
ATOM 597 N N . THR A 1 74 ? 0.920 -11.905 0.483 1.00 96.19 74 THR A N 1
ATOM 598 C CA . THR A 1 74 ? 0.520 -10.781 -0.377 1.00 96.19 74 THR A CA 1
ATOM 599 C C . THR A 1 74 ? 1.135 -9.468 0.100 1.00 96.19 74 THR A C 1
ATOM 601 O O . THR A 1 74 ? 1.639 -8.682 -0.704 1.00 96.19 74 THR A O 1
ATOM 604 N N . TRP A 1 75 ? 1.170 -9.253 1.418 1.00 97.25 75 TRP A N 1
ATOM 605 C CA . TRP A 1 75 ? 1.811 -8.087 2.024 1.00 97.25 75 TRP A CA 1
ATOM 606 C C . TRP A 1 75 ? 3.312 -8.009 1.704 1.00 97.25 75 TRP A C 1
ATOM 608 O O . TRP A 1 75 ? 3.822 -6.959 1.294 1.00 97.25 75 TRP A O 1
ATOM 618 N N . ARG A 1 76 ? 4.035 -9.126 1.864 1.00 97.06 76 ARG A N 1
ATOM 619 C CA . ARG A 1 76 ? 5.469 -9.219 1.546 1.00 97.06 76 ARG A CA 1
ATOM 620 C C . ARG A 1 76 ? 5.736 -8.987 0.065 1.00 97.06 76 ARG A C 1
ATOM 622 O O . ARG A 1 76 ? 6.639 -8.211 -0.253 1.00 97.06 76 ARG A O 1
ATOM 629 N N . SER A 1 77 ? 4.932 -9.581 -0.814 1.00 96.38 77 SER A N 1
ATOM 630 C CA . SER A 1 77 ? 5.014 -9.368 -2.261 1.00 96.38 77 SER A CA 1
ATOM 631 C C . SER A 1 77 ? 4.820 -7.894 -2.610 1.00 96.38 77 SER A C 1
ATOM 633 O O . SER A 1 77 ? 5.673 -7.307 -3.273 1.00 96.38 77 SER A O 1
ATOM 635 N N . ALA A 1 78 ? 3.786 -7.237 -2.075 1.00 96.81 78 ALA A N 1
ATOM 636 C CA . ALA A 1 78 ? 3.548 -5.811 -2.305 1.00 96.81 78 ALA A CA 1
ATOM 637 C C . ALA A 1 78 ? 4.746 -4.939 -1.884 1.00 96.81 78 ALA A C 1
ATOM 639 O O . ALA A 1 78 ? 5.174 -4.060 -2.636 1.00 96.81 78 ALA A O 1
ATOM 640 N N . ARG A 1 79 ? 5.351 -5.211 -0.716 1.00 96.19 79 ARG A N 1
ATOM 641 C CA . ARG A 1 79 ? 6.571 -4.512 -0.267 1.00 96.19 79 ARG A CA 1
ATOM 642 C C . ARG A 1 79 ? 7.772 -4.784 -1.170 1.00 96.19 79 ARG A C 1
ATOM 644 O O . ARG A 1 79 ? 8.578 -3.879 -1.388 1.00 96.19 79 ARG A O 1
ATOM 651 N N . HIS A 1 80 ? 7.920 -6.011 -1.661 1.00 96.50 80 HIS A N 1
ATOM 652 C CA . HIS A 1 80 ? 8.985 -6.365 -2.591 1.00 96.50 80 HIS A CA 1
ATOM 653 C C . HIS A 1 80 ? 8.846 -5.579 -3.901 1.00 96.50 80 HIS A C 1
ATOM 655 O O . HIS A 1 80 ? 9.770 -4.858 -4.281 1.00 96.50 80 HIS A O 1
ATOM 661 N N . TYR A 1 81 ? 7.670 -5.616 -4.529 1.00 94.38 81 TYR A N 1
ATOM 662 C CA . TYR A 1 81 ? 7.408 -4.894 -5.774 1.00 94.38 81 TYR A CA 1
ATOM 663 C C . TYR A 1 81 ? 7.547 -3.378 -5.621 1.00 94.38 81 TYR A C 1
ATOM 665 O O . TYR A 1 81 ? 8.133 -2.739 -6.492 1.00 94.38 81 TYR A O 1
ATOM 673 N N . ALA A 1 82 ? 7.104 -2.797 -4.500 1.00 94.06 82 ALA A N 1
ATOM 674 C CA . ALA A 1 82 ? 7.302 -1.373 -4.230 1.00 94.06 82 ALA A CA 1
ATOM 675 C C . ALA A 1 82 ? 8.794 -0.995 -4.241 1.00 94.06 82 ALA A C 1
ATOM 677 O O . ALA A 1 82 ? 9.184 -0.036 -4.904 1.00 94.06 82 ALA A O 1
ATOM 678 N N . LYS A 1 83 ? 9.656 -1.798 -3.599 1.00 92.94 83 LYS A N 1
ATOM 679 C CA . LYS A 1 83 ? 11.114 -1.580 -3.607 1.00 92.94 83 LYS A CA 1
ATOM 680 C C . LYS A 1 83 ? 11.725 -1.712 -5.002 1.00 92.94 83 LYS A C 1
ATOM 682 O O . LYS A 1 83 ? 12.612 -0.933 -5.356 1.00 92.94 83 LYS A O 1
ATOM 687 N N . VAL A 1 84 ? 11.284 -2.698 -5.784 1.00 92.38 84 VAL A N 1
ATOM 688 C CA . VAL A 1 84 ? 11.750 -2.890 -7.168 1.00 92.38 84 VAL A CA 1
ATOM 689 C C . VAL A 1 84 ? 11.362 -1.686 -8.028 1.00 92.38 84 VAL A C 1
ATOM 691 O O . VAL A 1 84 ? 12.206 -1.140 -8.741 1.00 92.38 84 VAL A O 1
ATOM 694 N N . PHE A 1 85 ? 10.120 -1.216 -7.904 1.00 89.56 85 PHE A N 1
ATOM 695 C CA . PHE A 1 85 ? 9.619 -0.061 -8.641 1.00 89.56 85 PHE A CA 1
ATOM 696 C C . PHE A 1 85 ? 10.357 1.228 -8.256 1.00 89.56 85 PHE A C 1
ATOM 698 O O . PHE A 1 85 ? 10.787 1.976 -9.133 1.00 89.56 85 PHE A O 1
ATOM 705 N N . GLU A 1 86 ? 10.603 1.455 -6.962 1.00 88.50 86 GLU A N 1
ATOM 706 C CA . GLU A 1 86 ? 11.414 2.580 -6.481 1.00 88.50 86 GLU A CA 1
ATOM 707 C C . GLU A 1 86 ? 12.828 2.581 -7.075 1.00 88.50 86 GLU A C 1
ATOM 709 O O . GLU A 1 86 ? 13.339 3.634 -7.465 1.00 88.50 86 GLU A O 1
ATOM 714 N N . ARG A 1 87 ? 13.470 1.407 -7.160 1.00 88.38 87 ARG A N 1
ATOM 715 C CA . ARG A 1 87 ? 14.807 1.268 -7.754 1.00 88.38 87 ARG A CA 1
ATOM 716 C C . ARG A 1 87 ? 14.780 1.587 -9.248 1.00 88.38 87 ARG A C 1
ATOM 718 O O . ARG A 1 87 ? 15.600 2.375 -9.710 1.00 88.38 87 ARG A O 1
ATOM 725 N N . LYS A 1 88 ? 13.818 1.026 -9.987 1.00 84.31 88 LYS A N 1
ATOM 726 C CA . LYS A 1 88 ? 13.653 1.274 -11.429 1.00 84.31 88 LYS A CA 1
ATOM 727 C C . LYS A 1 88 ? 13.405 2.757 -11.715 1.00 84.31 88 LYS A C 1
ATOM 729 O O . LYS A 1 88 ? 14.017 3.312 -12.623 1.00 84.31 88 LYS A O 1
ATOM 734 N N . HIS A 1 89 ? 12.556 3.408 -10.921 1.00 81.25 89 HIS A N 1
ATOM 735 C CA . HIS A 1 89 ? 12.241 4.825 -11.088 1.00 81.25 89 HIS A CA 1
ATOM 736 C C . HIS A 1 89 ? 13.443 5.728 -10.777 1.00 81.25 89 HIS A C 1
ATOM 738 O O . HIS A 1 89 ? 13.731 6.648 -11.538 1.00 81.25 89 HIS A O 1
ATOM 744 N N . ARG A 1 90 ? 14.212 5.418 -9.722 1.00 83.38 90 ARG A N 1
ATOM 745 C CA . ARG A 1 90 ? 15.458 6.135 -9.407 1.00 83.38 90 ARG A CA 1
ATOM 746 C C . ARG A 1 90 ? 16.459 6.077 -10.560 1.00 83.38 90 ARG A C 1
ATOM 748 O O . ARG A 1 90 ? 17.030 7.105 -10.904 1.00 83.38 90 ARG A O 1
ATOM 755 N N . ASN A 1 91 ? 16.640 4.902 -11.159 1.00 77.44 91 ASN A N 1
ATOM 756 C CA . ASN A 1 91 ? 17.580 4.733 -12.265 1.00 77.44 91 ASN A CA 1
ATOM 757 C C . ASN A 1 91 ? 17.154 5.559 -13.490 1.00 77.44 91 ASN A C 1
ATOM 759 O O . ASN A 1 91 ? 17.995 6.202 -14.103 1.00 77.44 91 ASN A O 1
ATOM 763 N N . ARG A 1 92 ? 15.852 5.620 -13.812 1.00 76.38 92 ARG A N 1
ATOM 764 C CA . ARG A 1 92 ? 15.348 6.450 -14.925 1.00 76.38 92 ARG A CA 1
ATOM 765 C C . ARG A 1 92 ? 15.646 7.935 -14.733 1.00 76.38 92 ARG A C 1
ATOM 767 O O . ARG A 1 92 ? 16.115 8.575 -15.664 1.00 76.38 92 ARG A O 1
ATOM 774 N N . ILE A 1 93 ? 15.435 8.459 -13.525 1.00 73.25 93 ILE A N 1
ATOM 775 C CA . ILE A 1 93 ? 15.747 9.862 -13.207 1.00 73.25 93 ILE A CA 1
ATOM 776 C C . ILE A 1 93 ? 17.250 10.137 -13.373 1.00 73.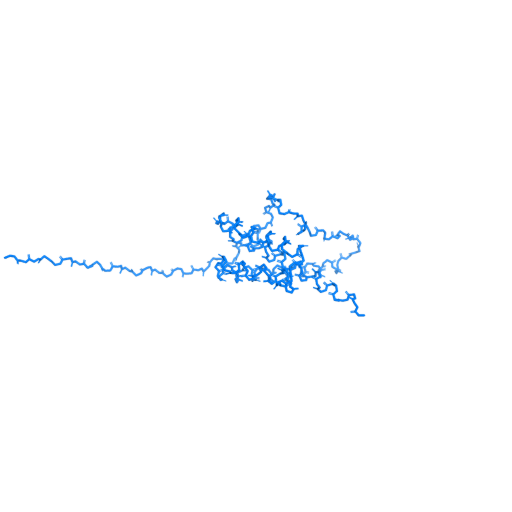25 93 ILE A C 1
ATOM 778 O O . ILE A 1 93 ? 17.630 11.183 -13.883 1.00 73.25 93 ILE A O 1
ATOM 782 N N . GLN A 1 94 ? 18.108 9.194 -12.972 1.00 74.38 94 GLN A N 1
ATOM 783 C CA . GLN A 1 94 ? 19.560 9.341 -13.106 1.00 74.38 94 GLN A CA 1
ATOM 784 C C . GLN A 1 94 ? 20.036 9.301 -14.563 1.00 74.38 94 GLN A C 1
ATOM 786 O O . GLN A 1 94 ? 20.952 10.041 -14.903 1.00 74.38 94 GLN A O 1
ATOM 791 N N . HIS A 1 95 ? 19.416 8.480 -15.416 1.00 68.00 95 HIS A N 1
ATOM 792 C CA . HIS A 1 95 ? 19.761 8.417 -16.838 1.00 68.00 95 HIS A CA 1
ATOM 793 C C . HIS A 1 95 ? 19.277 9.651 -17.616 1.00 68.00 95 HIS A C 1
ATOM 795 O O . HIS A 1 95 ? 20.039 10.183 -18.411 1.00 68.00 95 HIS A O 1
ATOM 801 N N . HIS A 1 96 ? 18.079 10.179 -17.333 1.00 59.09 96 HIS A N 1
ATOM 802 C CA . HIS A 1 96 ? 17.604 11.421 -17.966 1.00 59.09 96 HIS A CA 1
ATOM 803 C C . HIS A 1 96 ? 18.397 12.668 -17.553 1.00 59.09 96 HIS A C 1
ATOM 805 O O . HIS A 1 96 ? 18.456 13.625 -18.309 1.00 59.09 96 HIS A O 1
ATOM 811 N N . ALA A 1 97 ? 19.036 12.669 -16.380 1.00 60.25 97 ALA A N 1
ATOM 812 C CA . ALA A 1 97 ? 19.890 13.779 -15.960 1.00 60.25 97 ALA A CA 1
ATOM 813 C C . ALA A 1 97 ? 21.242 13.840 -16.704 1.00 60.25 97 ALA A C 1
ATOM 815 O O . ALA A 1 97 ? 21.961 14.826 -16.548 1.00 60.25 97 ALA A O 1
ATOM 816 N N . ALA A 1 98 ? 21.613 12.796 -17.457 1.00 62.91 98 ALA A N 1
ATOM 817 C CA . ALA A 1 98 ? 22.890 12.718 -18.169 1.00 62.91 98 ALA A CA 1
ATOM 818 C C . ALA A 1 98 ? 22.807 13.156 -19.647 1.00 62.91 98 ALA A C 1
ATOM 820 O O . ALA A 1 98 ? 23.829 13.569 -20.190 1.00 62.91 98 ALA A O 1
ATOM 821 N N . ASP A 1 99 ? 21.617 13.125 -20.261 1.00 59.19 99 ASP A N 1
ATOM 822 C CA . ASP A 1 99 ? 21.400 13.369 -21.697 1.00 59.19 99 ASP A CA 1
ATOM 823 C C . ASP A 1 99 ? 20.534 14.619 -21.966 1.00 59.19 99 ASP A C 1
ATOM 825 O O . ASP A 1 99 ? 19.441 14.510 -22.503 1.00 59.19 99 ASP A O 1
ATOM 829 N N . ASP A 1 100 ? 21.056 15.817 -21.699 1.00 51.41 100 ASP A N 1
ATOM 830 C CA . ASP A 1 100 ? 20.571 17.071 -22.313 1.00 51.41 100 ASP A CA 1
ATOM 831 C C . ASP A 1 100 ? 19.452 17.881 -21.605 1.00 51.41 100 ASP A C 1
ATOM 833 O O . ASP A 1 100 ? 18.684 17.444 -20.749 1.00 51.41 100 ASP A O 1
ATOM 837 N N . CYS A 1 101 ? 19.501 19.163 -21.949 1.00 50.41 101 CYS A N 1
ATOM 838 C CA . CYS A 1 101 ? 18.880 20.362 -21.427 1.00 50.41 101 CYS A CA 1
ATOM 839 C C . CYS A 1 101 ? 17.344 20.387 -21.531 1.00 50.41 101 CYS A C 1
ATOM 841 O O . CYS A 1 101 ? 16.782 20.146 -22.590 1.00 50.41 101 CYS A O 1
ATOM 843 N N . GLY A 1 102 ? 16.691 20.822 -20.448 1.00 51.75 102 GLY A N 1
ATOM 844 C CA . GLY A 1 102 ? 15.448 21.594 -20.513 1.00 51.75 102 GLY A CA 1
ATOM 845 C C . GLY A 1 102 ? 14.206 20.896 -21.065 1.00 51.75 102 GLY A C 1
ATOM 846 O O . GLY A 1 102 ? 13.776 21.213 -22.159 1.00 51.75 102 GLY A O 1
ATOM 847 N N . ASP A 1 103 ? 13.542 20.096 -20.235 1.00 46.06 103 ASP A N 1
ATOM 848 C CA . ASP A 1 103 ? 12.101 20.272 -20.034 1.00 46.06 103 ASP A CA 1
ATOM 849 C C . ASP A 1 103 ? 11.698 19.648 -18.696 1.00 46.06 103 ASP A C 1
ATOM 851 O O . ASP A 1 103 ? 11.755 18.437 -18.477 1.00 46.06 103 ASP A O 1
ATOM 855 N N . GLN A 1 104 ? 11.360 20.515 -17.739 1.00 45.62 104 GLN A N 1
ATOM 856 C CA . GLN A 1 104 ? 10.782 20.121 -16.460 1.00 45.62 104 GLN A CA 1
ATOM 857 C C . GLN A 1 104 ? 9.313 19.754 -16.673 1.00 45.62 104 GLN A C 1
ATOM 859 O O . GLN A 1 104 ? 8.427 20.443 -16.171 1.00 45.62 104 GLN A O 1
ATOM 864 N N . ASP A 1 105 ? 9.045 18.633 -17.339 1.00 46.47 105 ASP A N 1
ATOM 865 C CA . ASP A 1 105 ? 7.787 17.933 -17.103 1.00 46.47 105 ASP A CA 1
ATOM 866 C C . ASP A 1 105 ? 7.897 17.262 -15.738 1.00 46.47 105 ASP A C 1
ATOM 86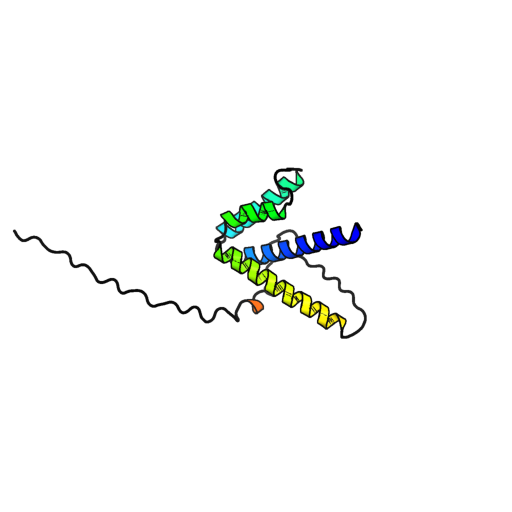8 O O . ASP A 1 105 ? 8.306 16.110 -15.554 1.00 46.47 105 ASP A O 1
ATOM 872 N N . LEU A 1 106 ? 7.611 18.098 -14.734 1.00 49.47 106 LEU A N 1
ATOM 873 C CA . LEU A 1 106 ? 7.301 17.693 -13.385 1.00 49.47 106 LEU A CA 1
ATOM 874 C C . LEU A 1 106 ? 6.367 16.498 -13.486 1.00 49.47 106 LEU A C 1
ATOM 876 O O . LEU A 1 106 ? 5.233 16.608 -13.936 1.00 49.47 106 LEU A O 1
ATOM 880 N N . LEU A 1 107 ? 6.874 15.374 -12.998 1.00 51.16 107 LEU A N 1
ATOM 881 C CA . LEU A 1 107 ? 6.113 14.223 -12.565 1.00 51.16 107 LEU A CA 1
ATOM 882 C C . LEU A 1 107 ? 5.007 14.699 -11.603 1.00 51.16 107 LEU A C 1
ATOM 884 O O . LEU A 1 107 ? 5.144 14.625 -10.376 1.00 51.16 107 LEU A O 1
ATOM 888 N N . GLU A 1 108 ? 3.889 15.162 -12.162 1.00 44.38 108 GLU A N 1
ATOM 889 C CA . GLU A 1 108 ? 2.566 15.022 -11.583 1.00 44.38 108 GLU A CA 1
ATOM 890 C C . GLU A 1 108 ? 2.298 13.525 -11.560 1.00 44.38 108 GLU A C 1
ATOM 892 O O . GLU A 1 108 ? 1.654 12.903 -12.395 1.00 44.38 108 GLU A O 1
ATOM 897 N N . ILE A 1 109 ? 2.927 12.908 -10.573 1.00 51.28 109 ILE A N 1
ATOM 898 C CA . ILE A 1 109 ? 2.560 11.615 -10.073 1.00 51.28 109 ILE A CA 1
ATOM 899 C C . ILE A 1 109 ? 1.085 11.772 -9.672 1.00 51.28 109 ILE A C 1
ATOM 901 O O . ILE A 1 109 ? 0.795 12.266 -8.580 1.00 51.28 109 ILE A O 1
ATOM 905 N N . GLU A 1 110 ? 0.164 11.360 -10.549 1.00 46.44 110 GLU A N 1
ATOM 906 C CA . GLU A 1 110 ? -1.287 11.200 -10.345 1.00 46.44 110 GLU A CA 1
ATOM 907 C C . GLU A 1 110 ? -1.623 10.221 -9.190 1.00 46.44 110 GLU A C 1
ATOM 909 O O . GLU A 1 110 ? -2.611 9.498 -9.205 1.00 46.44 110 GLU A O 1
ATOM 914 N N . ILE A 1 111 ? -0.797 10.133 -8.147 1.00 49.19 111 ILE A N 1
ATOM 915 C CA . ILE A 1 111 ? -1.033 9.312 -6.955 1.00 49.19 111 ILE A CA 1
ATOM 916 C C . ILE A 1 111 ? -1.932 10.058 -5.944 1.00 49.19 111 ILE A C 1
ATOM 918 O O . ILE A 1 111 ? -2.311 9.496 -4.919 1.00 49.19 111 ILE A O 1
ATOM 922 N N . LEU A 1 112 ? -2.313 11.312 -6.224 1.00 37.91 112 LEU A N 1
ATOM 923 C CA . LEU A 1 112 ? -3.253 12.092 -5.406 1.00 37.91 112 LEU A CA 1
ATOM 924 C C . LEU A 1 112 ? -4.583 12.420 -6.094 1.00 37.91 112 LEU A C 1
ATOM 926 O O . LEU A 1 112 ? -5.398 13.120 -5.491 1.00 37.91 112 LEU A O 1
ATOM 930 N N . GLN A 1 113 ? -4.847 11.888 -7.290 1.00 41.53 113 GLN A N 1
ATOM 931 C CA . GLN A 1 113 ? -6.233 11.806 -7.745 1.00 41.53 113 GLN A CA 1
ATOM 932 C C . GLN A 1 113 ? -6.979 10.926 -6.715 1.00 41.53 113 GLN A C 1
ATOM 934 O O . GLN A 1 113 ? -6.441 9.886 -6.307 1.00 41.53 113 GLN A O 1
ATOM 939 N N . PRO A 1 114 ? -8.157 11.336 -6.199 1.00 42.81 114 PRO A N 1
ATOM 940 C CA . PRO A 1 114 ? -9.000 10.433 -5.417 1.00 42.81 114 PRO A CA 1
ATOM 941 C C . PRO A 1 114 ? -9.151 9.127 -6.203 1.00 42.81 114 PRO A C 1
ATOM 943 O O . PRO A 1 114 ? -9.075 9.162 -7.422 1.00 42.81 114 PRO A O 1
ATOM 946 N N . PHE A 1 115 ? -9.282 7.994 -5.507 1.00 43.78 115 PHE A N 1
ATOM 947 C CA . PHE A 1 115 ? -9.429 6.631 -6.043 1.00 43.78 115 PHE A CA 1
ATOM 948 C C . PHE A 1 115 ? -10.634 6.483 -7.003 1.00 43.78 115 PHE A C 1
ATOM 950 O O . PHE A 1 115 ? -11.551 5.699 -6.767 1.00 43.78 115 PHE A O 1
ATOM 957 N N . GLU A 1 116 ? -10.660 7.244 -8.085 1.00 39.38 116 GLU A N 1
ATOM 958 C CA . GLU A 1 116 ? -11.608 7.137 -9.164 1.00 39.38 116 GLU A CA 1
ATOM 959 C C . GLU A 1 116 ? -11.091 6.031 -10.072 1.00 39.38 116 GLU A C 1
ATOM 961 O O . GLU A 1 116 ? -9.993 6.055 -10.624 1.00 39.38 116 GLU A O 1
ATOM 966 N N . THR A 1 117 ? -11.903 4.988 -10.095 1.00 45.31 117 THR A N 1
ATOM 967 C CA . THR A 1 117 ? -11.855 3.730 -10.828 1.00 45.31 117 THR A CA 1
ATOM 968 C C . THR A 1 117 ? -11.700 3.892 -12.344 1.00 45.31 117 THR A C 1
ATOM 970 O O . THR A 1 117 ? -12.527 3.389 -13.097 1.00 45.31 117 THR A O 1
ATOM 973 N N . ASN A 1 118 ? -10.635 4.534 -12.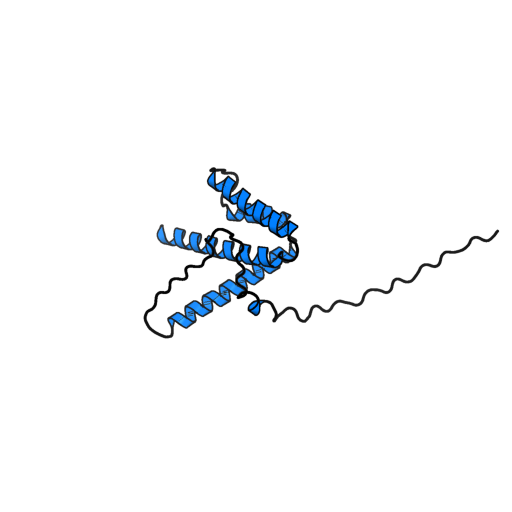820 1.00 40.22 118 ASN A N 1
ATOM 974 C CA . ASN A 1 118 ? -10.283 4.519 -14.235 1.00 40.22 118 ASN A CA 1
ATOM 975 C C . ASN A 1 118 ? -9.030 3.670 -14.469 1.00 40.22 118 ASN A C 1
ATOM 977 O O . ASN A 1 118 ? -7.911 4.011 -14.091 1.00 40.22 118 ASN A O 1
ATOM 981 N N . ARG A 1 119 ? -9.281 2.500 -15.071 1.00 45.03 119 ARG A N 1
ATOM 982 C CA . ARG A 1 119 ? -8.303 1.584 -15.668 1.00 45.03 119 ARG A CA 1
ATOM 983 C C . ARG A 1 119 ? -7.328 2.371 -16.551 1.00 45.03 119 ARG A C 1
ATOM 985 O O . ARG A 1 119 ? -7.715 2.784 -17.638 1.00 45.03 119 ARG A O 1
ATOM 992 N N . SER A 1 120 ? -6.068 2.486 -16.142 1.00 40.56 120 SER A N 1
ATOM 993 C CA . SER A 1 120 ? -4.973 2.524 -17.114 1.00 40.56 120 SER A CA 1
ATOM 994 C C . SER A 1 120 ? -4.227 1.191 -17.057 1.00 40.56 120 SER A C 1
ATOM 996 O O . SER A 1 120 ? -3.844 0.730 -15.976 1.00 40.56 120 SER A O 1
ATOM 998 N N . ASN A 1 121 ? -4.098 0.552 -18.222 1.00 45.84 121 ASN A N 1
ATOM 999 C CA . ASN A 1 121 ? -3.558 -0.795 -18.424 1.00 45.84 121 ASN A CA 1
ATOM 1000 C C . ASN A 1 121 ? -2.018 -0.833 -18.496 1.00 45.84 121 ASN A C 1
ATOM 1002 O O . ASN A 1 121 ? -1.445 -1.905 -18.651 1.00 45.84 121 ASN A O 1
ATOM 1006 N N . ASP A 1 122 ? -1.322 0.288 -18.296 1.00 45.84 122 ASP A N 1
ATOM 1007 C CA . ASP A 1 122 ? 0.141 0.371 -18.477 1.00 45.84 122 ASP A CA 1
ATOM 1008 C C . ASP A 1 122 ? 0.968 -0.355 -17.391 1.00 45.84 122 ASP A C 1
ATOM 1010 O O . ASP A 1 122 ? 2.199 -0.320 -17.389 1.00 45.84 122 ASP A O 1
ATOM 1014 N N . PHE A 1 123 ? 0.314 -1.001 -16.419 1.00 44.59 123 PHE A N 1
ATOM 1015 C CA . PHE A 1 123 ? 0.987 -1.699 -15.318 1.00 44.59 123 PHE A CA 1
ATOM 1016 C C . PHE A 1 123 ? 1.255 -3.192 -15.593 1.00 44.59 123 PHE A C 1
ATOM 1018 O O . PHE A 1 123 ? 2.022 -3.808 -14.851 1.00 44.59 123 PHE A O 1
ATOM 1025 N N . GLU A 1 124 ? 0.654 -3.794 -16.628 1.00 49.28 124 GLU A N 1
ATOM 1026 C CA . GLU A 1 124 ? 0.744 -5.249 -16.858 1.00 49.28 124 GLU A CA 1
ATOM 1027 C C . GLU A 1 124 ? 2.124 -5.728 -17.351 1.00 49.28 124 GLU A C 1
ATOM 1029 O O . GLU A 1 124 ? 2.538 -6.837 -17.011 1.00 49.28 124 GLU A O 1
ATOM 1034 N N . ASP A 1 125 ? 2.915 -4.877 -18.010 1.00 44.00 125 ASP A N 1
ATOM 1035 C CA . ASP A 1 125 ? 4.182 -5.296 -18.636 1.00 44.00 125 ASP A CA 1
ATOM 1036 C C . ASP A 1 125 ? 5.323 -5.616 -17.655 1.00 44.00 125 ASP A C 1
ATOM 1038 O O . ASP A 1 125 ? 6.342 -6.195 -18.031 1.00 44.00 125 ASP A O 1
ATOM 1042 N N . CYS A 1 126 ? 5.200 -5.250 -16.376 1.00 43.50 126 CYS A N 1
ATOM 1043 C CA . CYS A 1 126 ? 6.259 -5.496 -15.389 1.00 43.50 126 CYS A CA 1
ATOM 1044 C C . CYS A 1 126 ? 6.052 -6.771 -14.558 1.00 43.50 126 CYS A C 1
ATOM 1046 O O . CYS A 1 126 ? 6.947 -7.122 -13.788 1.00 43.50 126 CYS A O 1
ATOM 1048 N N . TYR A 1 127 ? 4.895 -7.434 -14.660 1.00 46.88 127 TYR A N 1
ATOM 1049 C CA . TYR A 1 127 ? 4.513 -8.500 -13.725 1.00 46.88 127 TYR A CA 1
ATOM 1050 C C . TYR A 1 127 ? 4.776 -9.922 -14.232 1.00 46.88 127 TYR A C 1
ATOM 1052 O O . TYR A 1 127 ? 4.850 -10.847 -13.427 1.00 46.88 127 TYR A O 1
ATOM 1060 N N . TYR A 1 128 ? 4.951 -10.107 -15.542 1.00 47.16 128 TYR A N 1
ATOM 1061 C CA . TYR A 1 128 ? 4.903 -11.443 -16.145 1.00 47.16 128 TYR A CA 1
ATOM 1062 C C . TYR A 1 128 ? 6.245 -12.164 -16.329 1.00 47.16 128 TYR A C 1
ATOM 1064 O O . TYR A 1 128 ? 6.244 -13.322 -16.731 1.00 47.16 128 TYR A O 1
ATOM 1072 N N . ASN A 1 129 ? 7.383 -11.548 -15.996 1.00 45.97 129 ASN A N 1
ATOM 1073 C CA . ASN A 1 129 ? 8.692 -12.127 -16.336 1.00 45.97 129 ASN A CA 1
ATOM 1074 C C . ASN A 1 129 ? 9.398 -12.940 -15.236 1.00 45.97 129 ASN A C 1
ATOM 1076 O O . ASN A 1 129 ? 10.508 -13.396 -15.487 1.00 45.97 129 ASN A O 1
ATOM 1080 N N . ASP A 1 130 ? 8.799 -13.158 -14.056 1.00 43.97 130 ASP A N 1
ATOM 1081 C CA . ASP A 1 130 ? 9.508 -13.833 -12.941 1.00 43.97 130 ASP A CA 1
ATOM 1082 C C . ASP A 1 130 ? 8.686 -14.904 -12.186 1.00 43.97 130 ASP A C 1
ATOM 1084 O O . ASP A 1 130 ? 9.100 -15.399 -11.143 1.00 43.97 130 ASP A O 1
ATOM 1088 N N . ALA A 1 131 ? 7.504 -15.288 -12.690 1.00 45.66 131 ALA A N 1
ATOM 1089 C CA . ALA A 1 131 ? 6.632 -16.282 -12.038 1.00 45.66 131 ALA A CA 1
ATOM 1090 C C . ALA A 1 131 ? 6.759 -17.715 -12.605 1.00 45.66 131 ALA A C 1
ATOM 1092 O O . ALA A 1 131 ? 6.056 -18.623 -12.163 1.00 45.66 131 ALA A O 1
ATOM 1093 N N . SER A 1 132 ? 7.653 -17.955 -13.565 1.00 48.00 132 SER A N 1
ATOM 1094 C CA . SER A 1 132 ? 7.660 -19.182 -14.378 1.00 48.00 132 SER A CA 1
ATOM 1095 C C . SER A 1 132 ? 8.345 -20.410 -13.754 1.00 48.00 132 SER A C 1
ATOM 1097 O O . SER A 1 132 ? 8.659 -21.338 -14.494 1.00 48.00 132 SER A O 1
ATOM 1099 N N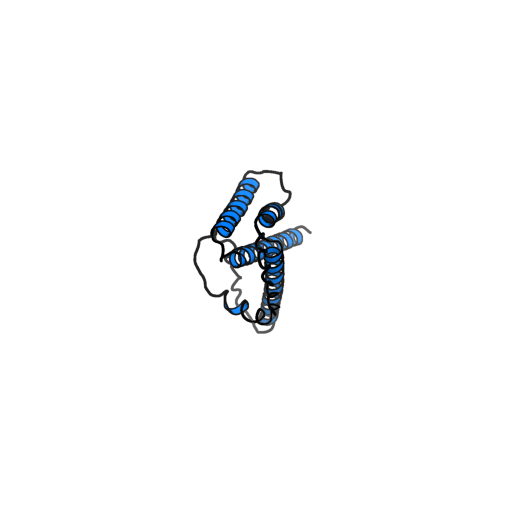 . GLN A 1 133 ? 8.601 -20.467 -12.438 1.00 47.47 133 GLN A N 1
ATOM 1100 C CA . GLN A 1 133 ? 9.211 -21.653 -11.798 1.00 47.47 133 GLN A CA 1
ATOM 1101 C C . GLN A 1 133 ? 8.732 -21.926 -10.359 1.00 47.47 133 GLN A C 1
ATOM 1103 O O . GLN A 1 133 ? 9.536 -22.153 -9.456 1.00 47.47 133 GLN A O 1
ATOM 1108 N N . ILE A 1 134 ? 7.420 -21.962 -10.114 1.00 44.62 134 ILE A N 1
ATOM 1109 C CA . ILE A 1 134 ? 6.911 -22.629 -8.903 1.00 44.62 134 ILE A CA 1
ATOM 1110 C C . ILE A 1 134 ? 6.653 -24.094 -9.261 1.00 44.62 134 ILE A C 1
ATOM 1112 O O . ILE A 1 134 ? 5.618 -24.443 -9.820 1.00 44.62 134 ILE A O 1
ATOM 1116 N N . HIS A 1 135 ? 7.641 -24.943 -8.979 1.00 56.88 135 HIS A N 1
ATOM 1117 C CA . HIS A 1 135 ? 7.536 -26.397 -9.062 1.00 56.88 135 HIS A CA 1
ATOM 1118 C C . HIS A 1 135 ? 6.485 -26.876 -8.050 1.00 56.88 135 HIS A C 1
ATOM 1120 O O . HIS A 1 135 ? 6.773 -26.996 -6.859 1.00 56.88 135 HIS A O 1
ATOM 1126 N N . ILE A 1 136 ? 5.260 -27.129 -8.510 1.00 62.28 136 ILE A N 1
ATOM 1127 C CA . ILE A 1 136 ? 4.212 -27.756 -7.700 1.00 62.28 136 ILE A CA 1
ATOM 1128 C C . ILE A 1 136 ? 4.614 -29.229 -7.512 1.00 62.28 136 ILE A C 1
ATOM 1130 O O . ILE A 1 136 ? 4.733 -29.944 -8.509 1.00 62.28 136 ILE A O 1
ATOM 1134 N N . PRO A 1 137 ? 4.903 -29.696 -6.284 1.00 64.75 137 PRO A N 1
ATOM 1135 C CA . PRO A 1 137 ? 5.182 -31.107 -6.053 1.00 64.75 137 PRO A CA 1
ATOM 1136 C C . PRO A 1 137 ? 3.917 -31.943 -6.326 1.00 64.75 137 PRO A C 1
ATOM 1138 O O . PRO A 1 137 ? 2.817 -31.482 -6.017 1.00 64.75 137 PRO A O 1
ATOM 1141 N N . PRO A 1 138 ? 4.053 -33.151 -6.903 1.00 72.62 138 PRO A N 1
ATOM 1142 C CA . PRO A 1 138 ? 2.915 -34.025 -7.170 1.00 72.62 138 PRO A CA 1
ATOM 1143 C C . PRO A 1 138 ? 2.208 -34.417 -5.865 1.00 72.62 138 PRO A C 1
ATOM 1145 O O . PRO A 1 138 ? 2.862 -34.687 -4.854 1.00 72.62 138 PRO A O 1
ATOM 1148 N N . GLU A 1 139 ? 0.872 -34.419 -5.888 1.00 67.25 139 GLU A N 1
ATOM 1149 C CA . GLU A 1 139 ? 0.045 -34.805 -4.743 1.00 67.25 139 GLU A CA 1
ATOM 1150 C C . GLU A 1 139 ? 0.315 -36.259 -4.316 1.00 67.25 139 GLU A C 1
ATOM 1152 O O . GLU A 1 139 ? 0.490 -37.132 -5.171 1.00 67.25 139 GLU A O 1
ATOM 1157 N N . PRO A 1 140 ? 0.335 -36.551 -3.002 1.00 71.38 140 PRO A N 1
ATOM 1158 C CA . PRO A 1 140 ? 0.433 -37.918 -2.517 1.00 71.38 140 PRO A CA 1
ATOM 1159 C C . PRO A 1 140 ? -0.871 -38.671 -2.805 1.00 71.38 140 PRO A C 1
ATOM 1161 O O . PRO A 1 140 ? -1.943 -38.305 -2.319 1.00 71.38 140 PRO A O 1
ATOM 1164 N N . GLU A 1 141 ? -0.765 -39.750 -3.579 1.00 71.06 141 GLU A N 1
ATOM 1165 C CA . GLU A 1 141 ? -1.876 -40.650 -3.873 1.00 71.06 141 GLU A CA 1
ATOM 1166 C C . GLU A 1 141 ? -2.491 -41.174 -2.569 1.00 71.06 141 GLU A C 1
ATOM 1168 O O . GLU A 1 141 ? -1.834 -41.794 -1.727 1.00 71.06 141 GLU A O 1
ATOM 1173 N N . THR A 1 142 ? -3.777 -40.886 -2.380 1.00 70.12 142 THR A N 1
ATOM 1174 C CA . THR A 1 142 ? -4.527 -41.324 -1.206 1.00 70.12 142 THR A CA 1
ATOM 1175 C C . THR A 1 142 ? -4.840 -42.808 -1.368 1.00 70.12 142 THR A C 1
ATOM 1177 O O . THR A 1 142 ? -5.728 -43.191 -2.126 1.00 70.12 142 THR A O 1
ATOM 1180 N N . ILE A 1 143 ? -4.084 -43.657 -0.672 1.00 67.38 143 ILE A N 1
ATOM 1181 C CA . ILE A 1 143 ? -4.326 -45.101 -0.613 1.00 67.38 143 ILE A CA 1
ATOM 1182 C C . ILE A 1 143 ? -5.700 -45.322 0.032 1.00 67.38 143 ILE A C 1
ATOM 1184 O O . ILE A 1 143 ? -5.916 -45.003 1.202 1.00 67.38 143 ILE A O 1
ATOM 1188 N N . GLY A 1 144 ? -6.640 -45.839 -0.759 1.00 65.50 144 GLY A N 1
ATOM 1189 C CA . GLY A 1 144 ? -8.001 -46.141 -0.333 1.00 65.50 144 GLY A CA 1
ATOM 1190 C C . GLY A 1 144 ? -8.034 -47.202 0.766 1.00 65.50 144 GLY A C 1
ATOM 1191 O O . GLY A 1 144 ? -7.668 -48.356 0.545 1.00 65.50 144 GLY A O 1
ATOM 1192 N N . SER A 1 145 ? -8.520 -46.817 1.946 1.00 65.75 145 SER A N 1
ATOM 1193 C CA . SER A 1 145 ? -8.903 -47.756 3.002 1.00 65.75 145 SER A CA 1
ATOM 1194 C C . SER A 1 145 ? -10.176 -48.496 2.601 1.00 65.75 145 SER A C 1
ATOM 1196 O O . SER A 1 145 ? -11.248 -47.905 2.475 1.00 65.75 145 SER A O 1
ATOM 1198 N N . SER A 1 146 ? -10.034 -49.805 2.415 1.00 69.88 146 SER A N 1
ATOM 1199 C CA . SER A 1 146 ? -11.114 -50.749 2.137 1.00 69.88 146 SER A CA 1
ATOM 1200 C C . SER A 1 146 ? -11.940 -51.026 3.408 1.00 69.88 146 SER A C 1
ATOM 1202 O O . SER A 1 146 ? -11.347 -51.323 4.450 1.00 69.88 146 SER A O 1
ATOM 1204 N N . PRO A 1 147 ? -13.283 -50.946 3.376 1.00 72.56 147 PRO A N 1
ATOM 1205 C CA . PRO A 1 147 ? -14.115 -51.280 4.526 1.00 72.56 147 PRO A CA 1
ATOM 1206 C C . PRO A 1 147 ? -14.240 -52.802 4.696 1.00 72.56 147 PRO A C 1
ATOM 1208 O O . PRO A 1 147 ? -14.717 -53.510 3.811 1.00 72.56 147 PRO A O 1
ATOM 1211 N N . ALA A 1 148 ? -13.830 -53.301 5.864 1.00 69.19 148 ALA A N 1
ATOM 1212 C CA . ALA A 1 148 ? -14.022 -54.687 6.271 1.00 69.19 148 ALA A CA 1
ATOM 1213 C C . ALA A 1 148 ? -15.505 -54.965 6.579 1.00 69.19 148 ALA A C 1
ATOM 1215 O O . ALA A 1 148 ? -16.112 -54.320 7.434 1.00 69.19 148 ALA A O 1
ATOM 1216 N N . THR A 1 149 ? -16.080 -55.946 5.889 1.00 67.88 149 THR A N 1
ATOM 1217 C CA . THR A 1 149 ? -17.407 -56.513 6.162 1.00 67.88 149 THR A CA 1
ATOM 1218 C C . THR A 1 149 ? -17.376 -57.426 7.395 1.00 67.88 149 THR A C 1
ATOM 1220 O O . THR A 1 149 ? -16.494 -58.285 7.471 1.00 67.88 149 THR A O 1
ATOM 1223 N N . PRO A 1 150 ? -18.335 -57.318 8.333 1.00 74.88 150 PRO A N 1
ATOM 1224 C CA . PRO A 1 150 ? -18.483 -58.282 9.418 1.00 74.88 150 PRO A CA 1
ATOM 1225 C C . PRO A 1 150 ? -19.221 -59.542 8.933 1.00 74.88 150 PRO A C 1
ATOM 1227 O O . PRO A 1 150 ? -20.276 -59.447 8.307 1.00 74.88 150 PRO A O 1
ATOM 1230 N N . ASN A 1 151 ? -18.654 -60.716 9.228 1.00 66.62 151 ASN A N 1
ATOM 1231 C CA . ASN A 1 151 ? -19.313 -62.013 9.054 1.00 66.62 151 ASN A CA 1
ATOM 1232 C C . ASN A 1 151 ? -20.361 -62.234 10.156 1.00 66.62 151 ASN A C 1
ATOM 1234 O O . ASN A 1 151 ? -20.101 -61.930 11.323 1.00 66.62 151 ASN A O 1
ATOM 1238 N N . LEU A 1 152 ? -21.509 -62.778 9.749 1.00 70.56 152 LEU A N 1
ATOM 1239 C CA . LEU A 1 152 ? -22.554 -63.373 10.588 1.00 70.56 152 LEU A CA 1
ATOM 1240 C C . LEU A 1 152 ? -22.290 -64.871 10.767 1.00 70.56 152 LEU A C 1
ATOM 1242 O O . LEU A 1 152 ? -21.837 -65.495 9.781 1.00 70.56 152 LEU A O 1
#

pLDDT: mean 76.9, std 19.96, range [37.91, 97.81]

Foldseek 3Di:
DVVVVVVVVVVVVVLLLQLVVLLLVLCVVPVVLSVVLVVQLVVLVVCVVVVNPPDPDSSVSSCVVNPVSDDPVSSVVSVVVSVVVVVVVVVVVVVVVVDDDDDPPPPPVVSPDPPDPDDDPVPPPPPPDPPPDPPDDDDDDDDDDDDDDDDD

Radius of gyration: 23.11 Å; chains: 1; bounding box: 45×86×40 Å

Secondary structure (DSSP, 8-state):
--HHHHHHHHHHHHHHHHHHHHHHHHTTT-HHHHHHHHHHHHHHHHHHHTT-TT-S-HHHHHHHHHHHHS-HHHHHHHHHHHHHHHHHHHHHHHHHTTS-S--------TTSS--------TTGGGTSSS-TT---PPPPP----PPPPPP-